Protein AF-A0A671QWH8-F1 (afdb_monomer)

InterPro domains:
  IPR029252 Regulator of cell cycle RGCC [PF15151] (1-123)
  IPR029252 Regulator of cell cycle RGCC [PTHR32193] (8-123)

Radius of gyration: 32.93 Å; Cα contacts (8 Å, |Δi|>4): 6; chains: 1; bounding box: 50×86×69 Å

Sequence (123 aa):
MKSQSKSFLEDVDDLNAVLCEFDAVIEDFSSPVEKRHFRYDEHLKTVKRRSSASVSDSGISDSESAESLNRNSFSFSDEKLNSPSVFSPSSNSPLVTSPKPKLGDTKELEDFIADLDKALASM

Secondary structure (DSSP, 8-state):
---STTHHHHHHHHHHHHHHHHHHHHHHHHS-TTT-S--HHHHHHHHHHHT-SS--------------------------------------S----PPP------HHHHHHHHHHHHHHHT-

Structure (mmCIF, N/CA/C/O backbone):
data_AF-A0A671QWH8-F1
#
_entry.id   AF-A0A671QWH8-F1
#
loop_
_atom_site.group_PDB
_atom_site.id
_atom_site.type_symbol
_atom_site.label_atom_id
_atom_site.label_alt_id
_atom_site.label_comp_id
_atom_site.label_asym_id
_atom_site.label_entity_id
_atom_site.label_seq_id
_atom_site.pdbx_PDB_ins_code
_atom_site.Cartn_x
_atom_site.Cartn_y
_atom_site.Cartn_z
_atom_site.occupancy
_atom_site.B_iso_or_equiv
_atom_site.auth_seq_id
_atom_site.auth_comp_id
_atom_site.auth_asym_id
_atom_site.auth_atom_id
_atom_site.pdbx_PDB_model_num
ATOM 1 N N . MET A 1 1 ? 11.537 33.306 7.479 1.00 46.59 1 MET A N 1
ATOM 2 C CA . MET A 1 1 ? 10.331 32.491 7.202 1.00 46.59 1 MET A CA 1
ATOM 3 C C . MET A 1 1 ? 10.383 31.987 5.758 1.00 46.59 1 MET A C 1
ATOM 5 O O . MET A 1 1 ? 9.958 32.728 4.886 1.00 46.59 1 MET A O 1
ATOM 9 N N . LYS A 1 2 ? 10.980 30.812 5.486 1.00 50.03 2 LYS A N 1
ATOM 10 C CA . LYS A 1 2 ? 10.831 30.007 4.240 1.00 50.03 2 LYS A CA 1
ATOM 11 C C . LYS A 1 2 ? 11.905 28.912 4.184 1.00 50.03 2 LYS A C 1
ATOM 13 O O . LYS A 1 2 ? 12.880 29.038 3.453 1.00 50.03 2 LYS A O 1
ATOM 18 N N . SER A 1 3 ? 11.778 27.856 4.984 1.00 52.75 3 SER A N 1
ATOM 19 C CA . SER A 1 3 ? 12.627 26.661 4.790 1.00 52.75 3 SER A CA 1
ATOM 20 C C . SER A 1 3 ? 11.981 25.338 5.207 1.00 52.75 3 SER A C 1
ATOM 22 O O . SER A 1 3 ? 12.628 24.311 5.093 1.00 52.75 3 SER A O 1
ATOM 24 N N . GLN A 1 4 ? 10.718 25.325 5.644 1.00 54.88 4 GLN A N 1
ATOM 25 C CA . GLN A 1 4 ? 10.082 24.100 6.147 1.00 54.88 4 GLN A CA 1
ATOM 26 C C . GLN A 1 4 ? 9.278 23.333 5.080 1.00 54.88 4 GLN A C 1
ATOM 28 O O . GLN A 1 4 ? 8.780 22.250 5.344 1.00 54.88 4 GLN A O 1
ATOM 33 N N . SER A 1 5 ? 9.152 23.873 3.866 1.00 57.31 5 SER A N 1
ATOM 34 C CA . SER A 1 5 ? 8.343 23.284 2.788 1.00 57.31 5 SER A CA 1
ATOM 35 C C . SER A 1 5 ? 9.092 22.299 1.886 1.00 57.31 5 SER A C 1
ATOM 37 O O . SER A 1 5 ? 8.452 21.657 1.063 1.00 57.31 5 SER A O 1
ATOM 39 N N . LYS A 1 6 ? 10.424 22.196 1.992 1.00 52.38 6 LYS A N 1
ATOM 40 C CA . LYS A 1 6 ? 11.229 21.350 1.092 1.00 52.38 6 LYS A CA 1
ATOM 41 C C . LYS A 1 6 ? 11.361 19.904 1.572 1.00 52.38 6 LYS A C 1
ATOM 43 O O . LYS A 1 6 ? 11.222 19.013 0.753 1.00 52.38 6 LYS A O 1
ATOM 48 N N . SER A 1 7 ? 11.557 19.688 2.873 1.00 56.56 7 SER A N 1
ATOM 49 C CA . SER A 1 7 ? 11.677 18.338 3.443 1.00 56.56 7 SER A CA 1
ATOM 50 C C . SER A 1 7 ? 10.358 17.568 3.394 1.00 56.56 7 SER A C 1
ATOM 52 O O . SER A 1 7 ? 10.353 16.386 3.104 1.00 56.56 7 SER A O 1
ATOM 54 N N . PHE A 1 8 ? 9.229 18.259 3.593 1.00 56.72 8 PHE A N 1
ATOM 55 C CA . PHE A 1 8 ? 7.912 17.624 3.539 1.00 56.72 8 PHE A CA 1
ATOM 56 C C . PHE A 1 8 ? 7.599 17.051 2.151 1.00 56.72 8 PHE A C 1
ATOM 58 O O . PHE A 1 8 ? 6.911 16.050 2.065 1.00 56.72 8 PHE A O 1
ATOM 65 N N . LEU A 1 9 ? 8.087 17.683 1.074 1.00 56.31 9 LEU A N 1
ATOM 66 C CA . LEU A 1 9 ? 7.841 17.247 -0.306 1.00 56.31 9 LEU A CA 1
ATOM 67 C C . LEU A 1 9 ? 8.632 15.982 -0.672 1.00 56.31 9 LEU A C 1
ATOM 69 O O . LEU A 1 9 ? 8.058 15.109 -1.310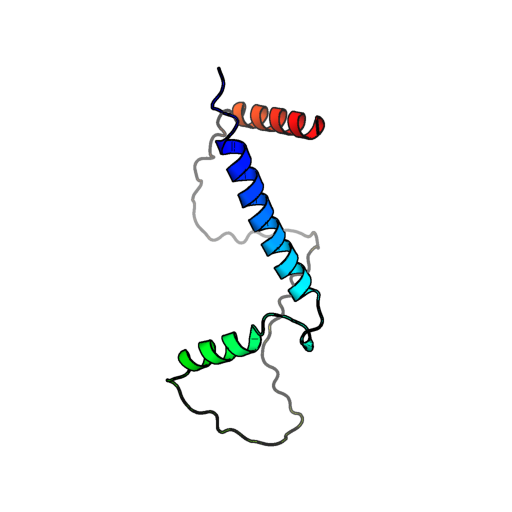 1.00 56.31 9 LEU A O 1
ATOM 73 N N . GLU A 1 10 ? 9.886 15.865 -0.218 1.00 61.00 10 GLU A N 1
ATOM 74 C CA . GLU A 1 10 ? 10.670 14.622 -0.343 1.00 61.00 10 GLU A CA 1
ATOM 75 C C . GLU A 1 10 ? 9.974 13.460 0.379 1.00 61.00 10 GLU A C 1
ATOM 77 O O . GLU A 1 10 ? 9.825 12.394 -0.205 1.00 61.00 10 GLU A O 1
ATOM 82 N N . ASP A 1 11 ? 9.431 13.691 1.581 1.00 74.75 11 ASP A N 1
ATOM 83 C CA . ASP A 1 11 ? 8.686 12.660 2.316 1.00 74.75 11 ASP A CA 1
ATOM 84 C C . ASP A 1 11 ? 7.414 12.206 1.573 1.00 74.75 11 ASP A C 1
ATOM 86 O O . ASP A 1 11 ? 7.034 11.038 1.657 1.00 74.75 11 ASP A O 1
ATOM 90 N N . VAL A 1 12 ? 6.732 13.108 0.849 1.00 79.69 12 VAL A N 1
ATOM 91 C CA . VAL A 1 12 ? 5.522 12.746 0.085 1.00 79.69 12 VAL A CA 1
ATOM 92 C C . VAL A 1 12 ? 5.877 11.984 -1.190 1.00 79.69 12 VAL A C 1
ATOM 94 O O . VAL A 1 12 ? 5.188 11.021 -1.517 1.00 79.69 12 VAL A O 1
ATOM 97 N N . ASP A 1 13 ? 6.930 12.392 -1.900 1.00 85.56 13 ASP A N 1
ATOM 98 C CA . ASP A 1 13 ? 7.383 11.712 -3.117 1.00 85.56 13 ASP A CA 1
ATOM 99 C C . ASP A 1 13 ? 7.938 10.315 -2.798 1.00 85.56 13 ASP A C 1
ATOM 101 O O . ASP A 1 13 ? 7.587 9.349 -3.479 1.00 85.56 13 ASP A O 1
ATOM 105 N N . ASP A 1 14 ? 8.717 10.179 -1.720 1.00 90.75 14 ASP A N 1
ATOM 106 C CA . ASP A 1 14 ? 9.223 8.891 -1.239 1.00 90.75 14 ASP A CA 1
ATOM 107 C C . ASP A 1 14 ? 8.080 7.988 -0.756 1.00 90.75 14 ASP A C 1
ATOM 109 O O . ASP A 1 14 ? 8.019 6.809 -1.113 1.00 90.75 14 ASP A O 1
ATOM 113 N N . LEU A 1 15 ? 7.119 8.535 -0.002 1.00 91.94 15 LEU A N 1
ATOM 114 C CA . LEU A 1 15 ? 5.921 7.795 0.396 1.00 91.94 15 LEU A CA 1
ATOM 115 C C . LEU A 1 15 ? 5.115 7.348 -0.827 1.00 91.94 15 LEU A C 1
ATOM 117 O O . LEU A 1 15 ? 4.658 6.208 -0.878 1.00 91.94 15 LEU A O 1
ATOM 121 N N . ASN A 1 16 ? 4.953 8.217 -1.822 1.00 93.75 16 ASN A N 1
ATOM 122 C CA . ASN A 1 16 ? 4.253 7.885 -3.054 1.00 93.75 16 ASN A CA 1
ATOM 123 C C . ASN A 1 16 ? 4.990 6.787 -3.834 1.00 93.75 16 ASN A C 1
ATOM 125 O O . ASN A 1 16 ? 4.347 5.867 -4.328 1.00 93.75 16 ASN A O 1
ATOM 129 N N . ALA A 1 17 ?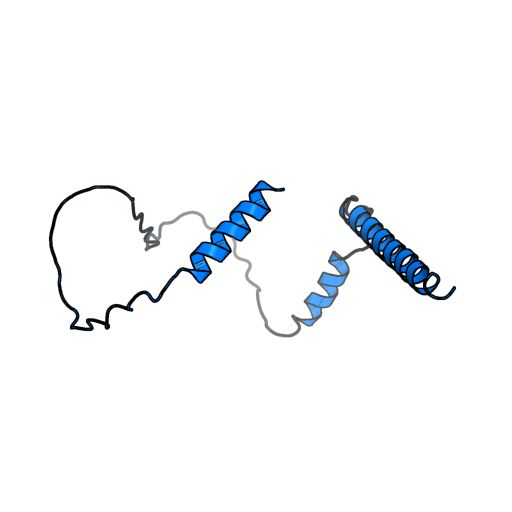 6.323 6.831 -3.900 1.00 94.44 17 ALA A N 1
ATOM 130 C CA . ALA A 1 17 ? 7.121 5.774 -4.515 1.00 94.44 17 ALA A CA 1
ATOM 131 C C . ALA A 1 17 ? 6.909 4.419 -3.817 1.00 94.44 17 ALA A C 1
ATOM 133 O O . ALA A 1 17 ? 6.672 3.417 -4.492 1.00 94.44 17 ALA A O 1
ATOM 134 N N . VAL A 1 18 ? 6.908 4.396 -2.478 1.00 95.25 18 VAL A N 1
ATOM 135 C CA . VAL A 1 18 ? 6.633 3.187 -1.681 1.00 95.25 18 VAL A CA 1
ATOM 136 C C . VAL A 1 18 ? 5.209 2.674 -1.905 1.00 95.25 18 VAL A C 1
ATOM 138 O O . VAL A 1 18 ? 5.005 1.471 -2.055 1.00 95.25 18 VAL A O 1
ATOM 141 N N . LEU A 1 19 ? 4.217 3.565 -1.953 1.00 96.19 19 LEU A N 1
ATOM 142 C CA . LEU A 1 19 ? 2.826 3.188 -2.219 1.00 96.19 19 LEU A CA 1
ATOM 143 C C . LEU A 1 19 ? 2.652 2.630 -3.637 1.00 96.19 19 LEU A C 1
ATOM 145 O O . LEU A 1 19 ? 1.971 1.624 -3.810 1.00 96.19 19 LEU A O 1
ATOM 149 N N . CYS A 1 20 ? 3.322 3.208 -4.635 1.00 95.56 20 CYS A N 1
ATOM 150 C CA . CYS A 1 20 ? 3.327 2.669 -5.994 1.00 95.56 20 CYS A CA 1
ATOM 151 C C . CYS A 1 20 ? 3.992 1.286 -6.073 1.00 95.56 20 CYS A C 1
ATOM 153 O O . CYS A 1 20 ? 3.498 0.415 -6.787 1.00 95.56 20 CYS A O 1
ATOM 155 N N . GLU A 1 21 ? 5.094 1.060 -5.349 1.00 95.06 21 GLU A N 1
ATOM 156 C CA . GLU A 1 21 ? 5.717 -0.267 -5.256 1.00 95.06 21 GLU A CA 1
ATOM 157 C C . GLU A 1 21 ? 4.762 -1.277 -4.609 1.00 95.06 21 GLU A C 1
ATOM 159 O O . GLU A 1 21 ? 4.594 -2.389 -5.113 1.00 95.06 21 GLU A O 1
ATOM 164 N N . PHE A 1 22 ? 4.093 -0.877 -3.526 1.00 95.94 22 PHE A N 1
ATOM 165 C CA . PHE A 1 22 ? 3.106 -1.710 -2.854 1.00 95.94 22 PHE A CA 1
ATOM 166 C C . PHE A 1 22 ? 1.957 -2.099 -3.793 1.00 95.94 22 PHE A C 1
ATOM 168 O O . PHE A 1 22 ? 1.642 -3.284 -3.906 1.00 95.94 22 PHE A O 1
ATOM 175 N N . ASP A 1 23 ? 1.380 -1.137 -4.514 1.00 95.56 23 ASP A N 1
ATOM 176 C CA . ASP A 1 23 ? 0.295 -1.391 -5.465 1.00 95.56 23 ASP A CA 1
ATOM 177 C C . ASP A 1 23 ? 0.727 -2.354 -6.577 1.00 95.56 23 ASP A C 1
ATOM 179 O O . ASP A 1 23 ? -0.007 -3.292 -6.894 1.00 95.56 23 ASP A O 1
ATOM 183 N N . ALA A 1 24 ? 1.942 -2.193 -7.111 1.00 93.69 24 ALA A N 1
ATOM 184 C CA . ALA A 1 24 ? 2.491 -3.102 -8.115 1.00 93.69 24 ALA A CA 1
ATOM 185 C C . ALA A 1 24 ? 2.623 -4.542 -7.584 1.00 93.69 24 ALA A C 1
ATOM 187 O O . ALA A 1 24 ? 2.331 -5.506 -8.291 1.00 93.69 24 ALA A O 1
ATOM 188 N N . VAL A 1 25 ? 3.023 -4.709 -6.320 1.00 92.12 25 VAL A N 1
ATOM 189 C CA . VAL A 1 25 ? 3.113 -6.026 -5.673 1.00 92.12 25 VAL A CA 1
ATOM 190 C C . VAL A 1 25 ? 1.725 -6.642 -5.462 1.00 92.12 25 VAL A C 1
ATOM 192 O O . VAL A 1 25 ? 1.534 -7.834 -5.711 1.00 92.12 25 VAL A O 1
ATOM 195 N N . ILE A 1 26 ? 0.738 -5.855 -5.027 1.00 93.94 26 ILE A N 1
ATOM 196 C CA . ILE A 1 26 ? -0.644 -6.328 -4.842 1.00 93.94 26 ILE A CA 1
ATOM 197 C C . ILE A 1 26 ? -1.291 -6.715 -6.177 1.00 93.94 26 ILE A C 1
ATOM 199 O O . ILE A 1 26 ? -1.975 -7.744 -6.259 1.00 93.94 26 ILE A O 1
ATOM 203 N N . GLU A 1 27 ? -1.057 -5.933 -7.231 1.00 93.81 27 GLU A N 1
ATOM 204 C CA . GLU A 1 27 ? -1.482 -6.266 -8.590 1.00 93.81 27 GLU A CA 1
ATOM 205 C C . GLU A 1 27 ? -0.860 -7.593 -9.043 1.00 93.81 27 GLU A C 1
ATOM 207 O O . GLU A 1 27 ? -1.570 -8.461 -9.560 1.00 93.81 27 GLU A O 1
ATOM 212 N N . ASP A 1 28 ? 0.429 -7.807 -8.756 1.00 90.62 28 ASP A N 1
ATOM 213 C CA . ASP A 1 28 ? 1.113 -9.053 -9.091 1.00 90.62 28 ASP A CA 1
ATOM 214 C C . ASP A 1 28 ? 0.448 -10.263 -8.422 1.00 90.62 28 ASP A C 1
ATOM 216 O O . ASP A 1 28 ? 0.119 -11.242 -9.092 1.00 90.62 28 ASP A O 1
ATOM 220 N N . PHE A 1 29 ? 0.147 -10.186 -7.120 1.00 89.44 29 PHE A N 1
ATOM 221 C CA . PHE A 1 29 ? -0.556 -11.260 -6.403 1.00 89.44 29 PHE A CA 1
ATOM 222 C C . PHE A 1 29 ? -1.975 -11.521 -6.911 1.00 89.44 29 PHE A C 1
ATOM 224 O O . PHE A 1 29 ? -2.462 -12.649 -6.802 1.00 89.44 29 PHE A O 1
ATOM 231 N N . SER A 1 30 ? -2.627 -10.499 -7.460 1.00 90.88 30 SER A N 1
ATOM 232 C CA . SER A 1 30 ? -3.974 -10.600 -8.028 1.00 90.88 30 SER A CA 1
ATOM 233 C C . SER A 1 30 ? -3.970 -11.196 -9.440 1.00 90.88 30 SER A C 1
ATOM 235 O O . SER A 1 30 ? -5.001 -11.673 -9.922 1.00 90.88 30 SER A O 1
ATOM 237 N N . SER A 1 31 ? -2.818 -11.190 -10.115 1.00 90.56 31 SER A N 1
ATOM 238 C CA . SER A 1 31 ? -2.670 -11.746 -11.454 1.00 90.56 31 SER A CA 1
ATOM 239 C C . SER A 1 31 ? -2.591 -13.287 -11.440 1.00 90.56 31 SER A C 1
ATOM 241 O O . SER A 1 31 ? -2.116 -13.895 -10.474 1.00 90.56 31 SER A O 1
ATOM 243 N N . PRO A 1 32 ? -3.045 -13.969 -12.513 1.00 90.25 32 PRO A N 1
ATOM 244 C CA . PRO A 1 32 ? -2.862 -15.411 -12.659 1.00 90.25 32 PRO A CA 1
ATOM 245 C C . PRO A 1 32 ? -1.393 -15.813 -12.515 1.00 90.25 32 PRO A C 1
ATOM 247 O O . PRO A 1 32 ? -0.506 -15.107 -12.995 1.00 90.25 32 PRO A O 1
ATOM 250 N N . VAL A 1 33 ? -1.132 -16.978 -11.916 1.00 83.25 33 VAL A N 1
ATOM 251 C CA . VAL A 1 33 ? 0.219 -17.433 -11.536 1.00 83.25 33 VAL A CA 1
ATOM 252 C C . VAL A 1 33 ? 1.226 -17.371 -12.687 1.00 83.25 33 VAL A C 1
ATOM 254 O O . VAL A 1 33 ? 2.398 -17.062 -12.475 1.00 83.25 33 VAL A O 1
ATOM 257 N N . GLU A 1 34 ? 0.777 -17.632 -13.910 1.00 84.44 34 GLU A N 1
ATOM 258 C CA . GLU A 1 34 ? 1.589 -17.630 -15.122 1.00 84.44 34 GLU A CA 1
ATOM 259 C C . GLU A 1 34 ? 2.071 -16.232 -15.514 1.00 84.44 34 GLU A C 1
ATOM 261 O O . GLU A 1 34 ? 3.137 -16.120 -16.118 1.00 84.44 34 GLU A O 1
ATOM 266 N N . LYS A 1 35 ? 1.296 -15.200 -15.164 1.00 84.19 35 LYS A N 1
ATOM 267 C CA . LYS A 1 35 ? 1.540 -13.786 -15.469 1.00 84.19 35 LYS A CA 1
ATOM 268 C C . LYS A 1 35 ? 2.223 -13.037 -14.329 1.00 84.19 35 LYS A C 1
ATOM 270 O O . LYS A 1 35 ? 2.619 -11.898 -14.548 1.00 84.19 35 LYS A O 1
ATOM 275 N N . ARG A 1 36 ? 2.388 -13.677 -13.166 1.00 88.12 36 ARG A N 1
ATOM 276 C CA . ARG A 1 36 ? 3.091 -13.075 -12.036 1.00 88.12 36 ARG A CA 1
ATOM 277 C C . ARG A 1 36 ? 4.531 -12.743 -12.409 1.00 88.12 36 ARG A C 1
ATOM 279 O O . ARG A 1 36 ? 5.282 -13.624 -12.845 1.00 88.12 36 ARG A O 1
ATOM 286 N N . HIS A 1 37 ? 4.898 -11.485 -12.217 1.00 80.00 37 HIS A N 1
ATOM 287 C CA . HIS A 1 37 ? 6.229 -10.927 -12.385 1.00 80.00 37 HIS A CA 1
ATOM 288 C C . HIS A 1 37 ? 7.246 -11.663 -11.514 1.00 80.00 37 HIS A C 1
ATOM 290 O O . HIS A 1 37 ? 8.359 -11.938 -11.967 1.00 80.00 37 HIS A O 1
ATOM 296 N N . PHE A 1 38 ? 6.855 -12.064 -10.301 1.00 72.81 38 PHE A N 1
ATOM 297 C CA . PHE A 1 38 ? 7.732 -12.785 -9.386 1.00 72.81 38 PHE A CA 1
ATOM 298 C C . PHE A 1 38 ? 7.374 -14.274 -9.265 1.00 72.81 38 PHE A C 1
ATOM 300 O O . PHE A 1 38 ? 6.265 -14.674 -8.907 1.00 72.81 38 PHE A O 1
ATOM 307 N N . ARG A 1 39 ? 8.365 -15.144 -9.502 1.00 79.88 39 ARG A N 1
ATOM 308 C CA . ARG A 1 39 ? 8.237 -16.610 -9.372 1.00 79.88 39 ARG A CA 1
ATOM 309 C C . ARG A 1 39 ? 8.682 -17.081 -7.985 1.00 79.88 39 ARG A C 1
ATOM 311 O O . ARG A 1 39 ? 9.644 -17.838 -7.847 1.00 79.88 39 ARG A O 1
ATOM 318 N N . TYR A 1 40 ? 7.969 -16.639 -6.947 1.00 78.44 40 TYR A N 1
ATOM 319 C CA . TYR A 1 40 ? 8.298 -16.935 -5.543 1.00 78.44 40 TYR A CA 1
ATOM 320 C C . TYR A 1 40 ? 8.445 -18.438 -5.242 1.00 78.44 40 TYR A C 1
ATOM 322 O O . TYR A 1 40 ? 9.309 -18.831 -4.456 1.00 78.44 40 TYR A O 1
ATOM 330 N N . ASP A 1 41 ? 7.674 -19.292 -5.920 1.00 77.31 41 ASP A N 1
ATOM 331 C CA . ASP A 1 41 ? 7.732 -20.750 -5.753 1.00 77.31 41 ASP A CA 1
ATOM 332 C C . ASP A 1 41 ? 9.091 -21.353 -6.133 1.00 77.31 41 ASP A C 1
ATOM 334 O O . ASP A 1 41 ? 9.549 -22.314 -5.512 1.00 77.31 41 ASP A O 1
ATOM 338 N N . GLU A 1 42 ? 9.755 -20.812 -7.156 1.00 80.88 42 GLU A N 1
ATOM 339 C CA . GLU A 1 42 ? 11.080 -21.278 -7.567 1.00 80.88 42 GLU A CA 1
ATOM 340 C C . GLU A 1 42 ? 12.130 -20.887 -6.528 1.00 80.88 42 GLU A C 1
ATOM 342 O O . GLU A 1 42 ? 12.893 -21.740 -6.064 1.00 80.88 42 GLU A O 1
ATOM 347 N N . HIS A 1 43 ? 12.106 -19.627 -6.089 1.00 82.75 43 HIS A N 1
ATOM 348 C CA . HIS A 1 43 ? 12.992 -19.138 -5.040 1.00 82.75 43 HIS A CA 1
ATOM 349 C C . HIS A 1 43 ? 12.846 -19.972 -3.759 1.00 82.75 43 HIS A C 1
ATOM 351 O O . HIS A 1 43 ? 13.838 -20.490 -3.238 1.00 82.75 43 HIS A O 1
ATOM 357 N N . LEU A 1 44 ? 11.611 -20.232 -3.319 1.00 83.00 44 LEU A N 1
ATOM 358 C CA . LEU A 1 44 ? 11.337 -21.059 -2.146 1.00 83.00 44 LEU A CA 1
ATOM 359 C C . LEU A 1 44 ? 11.875 -22.490 -2.305 1.00 83.00 44 LEU A C 1
ATOM 361 O O . LEU A 1 44 ? 12.473 -23.031 -1.375 1.00 83.00 44 LEU A O 1
ATOM 365 N N . LYS A 1 45 ? 11.742 -23.102 -3.491 1.00 81.25 45 LYS A N 1
ATOM 366 C CA . LYS A 1 45 ? 12.331 -24.424 -3.785 1.00 81.25 45 LYS A CA 1
ATOM 367 C C . LYS A 1 45 ? 13.856 -24.413 -3.678 1.00 81.25 45 LYS A C 1
ATOM 369 O O . LYS A 1 45 ? 14.430 -25.382 -3.177 1.00 81.25 45 LYS A O 1
ATOM 374 N N . THR A 1 46 ? 14.521 -23.355 -4.144 1.00 80.31 46 THR A N 1
ATOM 375 C CA . THR A 1 46 ? 15.987 -23.246 -4.041 1.00 80.31 46 THR A CA 1
ATOM 376 C C . THR A 1 46 ? 16.463 -23.097 -2.599 1.00 80.31 46 THR A C 1
ATOM 378 O O . THR A 1 46 ? 17.404 -23.787 -2.201 1.00 80.31 46 THR A O 1
ATOM 381 N N . VAL A 1 47 ? 15.780 -22.280 -1.792 1.00 77.25 47 VAL A N 1
ATOM 382 C CA . VAL A 1 47 ? 16.108 -22.079 -0.374 1.00 77.25 47 VAL A CA 1
ATOM 383 C C . VAL A 1 47 ? 15.841 -23.353 0.427 1.00 77.25 47 VAL A C 1
ATOM 385 O O . VAL A 1 47 ? 16.696 -23.783 1.199 1.00 77.25 47 VAL A O 1
ATOM 388 N N . LYS A 1 48 ? 14.716 -24.035 0.175 1.00 75.69 48 LYS A N 1
ATOM 389 C CA . LYS A 1 48 ? 14.339 -25.261 0.893 1.00 75.69 48 LYS A CA 1
ATOM 390 C C . LYS A 1 48 ? 15.338 -26.402 0.685 1.00 75.69 48 LYS A C 1
ATOM 392 O O . LYS A 1 48 ? 15.622 -27.138 1.622 1.00 75.69 48 LYS A O 1
ATOM 397 N N . ARG A 1 49 ? 15.953 -26.505 -0.500 1.00 68.81 49 ARG A N 1
ATOM 398 C CA . ARG A 1 49 ? 17.009 -27.501 -0.770 1.00 68.81 49 ARG A CA 1
ATOM 399 C C . ARG A 1 49 ? 18.268 -27.315 0.079 1.00 68.81 49 ARG A C 1
ATOM 401 O O . ARG A 1 49 ? 18.986 -28.286 0.289 1.00 68.81 49 ARG A O 1
ATOM 408 N N . ARG A 1 50 ? 18.540 -26.111 0.593 1.00 59.41 50 ARG A N 1
ATOM 409 C CA . ARG A 1 50 ? 19.680 -25.877 1.498 1.00 59.41 50 ARG A CA 1
ATOM 410 C C . ARG A 1 50 ? 19.401 -26.333 2.933 1.00 59.41 50 ARG A C 1
ATOM 412 O O . ARG A 1 50 ? 20.349 -26.577 3.667 1.00 59.41 50 ARG A O 1
ATOM 419 N N . SER A 1 51 ? 18.134 -26.503 3.311 1.00 57.47 51 SER A N 1
ATOM 420 C CA . SER A 1 51 ? 17.725 -27.037 4.619 1.00 57.47 51 SER A CA 1
ATOM 421 C C . SER A 1 51 ? 17.633 -28.569 4.649 1.00 57.47 51 SER A C 1
ATOM 423 O O . SER A 1 51 ? 17.358 -29.136 5.699 1.00 57.47 51 SER A O 1
ATOM 425 N N . SER A 1 52 ? 17.858 -29.245 3.516 1.00 54.94 52 SER A N 1
ATOM 426 C CA . SER A 1 52 ? 17.680 -30.699 3.353 1.00 54.94 52 SER A CA 1
ATOM 427 C C . SER A 1 52 ? 18.965 -31.427 2.942 1.00 54.94 52 SER A C 1
ATOM 429 O O . SER A 1 52 ? 18.901 -32.459 2.284 1.00 54.94 52 SER A O 1
ATOM 431 N N . ALA A 1 53 ? 20.143 -30.899 3.284 1.00 54.81 53 ALA A N 1
ATOM 432 C CA . ALA A 1 53 ? 21.420 -31.583 3.046 1.00 54.81 53 ALA A CA 1
ATOM 433 C C . ALA A 1 53 ? 21.853 -32.495 4.217 1.00 54.81 53 ALA A C 1
ATOM 435 O O . ALA A 1 53 ? 23.031 -32.819 4.343 1.00 54.81 53 ALA A O 1
ATOM 436 N N . SER A 1 54 ? 20.919 -32.927 5.071 1.00 59.91 54 SER A N 1
ATOM 437 C CA . SER A 1 54 ? 21.157 -33.977 6.069 1.00 59.91 54 SER A CA 1
ATOM 438 C C . SER A 1 54 ? 19.840 -34.584 6.564 1.00 59.91 54 SER A C 1
ATOM 440 O O . SER A 1 54 ? 18.941 -33.833 6.932 1.00 59.91 54 SER A O 1
ATOM 442 N N . VAL A 1 55 ? 19.810 -35.924 6.648 1.00 48.88 55 VAL A N 1
ATOM 443 C CA . VAL A 1 55 ? 18.726 -36.845 7.074 1.00 48.88 55 VAL A CA 1
ATOM 444 C C . VAL A 1 55 ? 17.757 -37.207 5.927 1.00 48.88 55 VAL A C 1
ATOM 446 O O . VAL A 1 55 ? 16.856 -36.444 5.609 1.00 48.88 55 VAL A O 1
ATOM 449 N N . SER A 1 56 ? 18.058 -38.204 5.084 1.00 53.41 56 SER A N 1
ATOM 450 C CA . SER A 1 56 ? 18.015 -39.678 5.268 1.00 53.41 56 SER A CA 1
ATOM 451 C C . SER A 1 56 ? 16.625 -40.304 5.071 1.00 53.41 56 SER A C 1
ATOM 453 O O . SER A 1 56 ? 15.699 -39.990 5.804 1.00 53.41 56 SER A O 1
ATOM 455 N N . ASP A 1 57 ? 16.582 -41.227 4.099 1.00 64.94 57 ASP A N 1
ATOM 456 C CA . ASP A 1 57 ? 15.680 -42.379 3.912 1.00 64.94 57 ASP A CA 1
ATOM 457 C C . ASP A 1 57 ? 14.157 -42.155 3.946 1.00 64.94 57 ASP A C 1
ATOM 459 O O . ASP A 1 57 ? 13.534 -42.051 4.998 1.00 64.94 57 ASP A O 1
ATOM 463 N N . SER A 1 58 ? 13.526 -42.223 2.772 1.00 49.53 58 SER A N 1
ATOM 464 C CA . SER A 1 58 ? 12.203 -42.849 2.665 1.00 49.53 58 SER A CA 1
ATOM 465 C C . SER A 1 58 ? 12.060 -43.503 1.300 1.00 49.53 58 SER A C 1
ATOM 467 O O . SER A 1 58 ? 11.423 -42.980 0.385 1.00 49.53 58 SER A O 1
ATOM 469 N N . GLY A 1 59 ? 12.697 -44.663 1.169 1.00 61.25 59 GLY A N 1
ATOM 470 C CA . GLY A 1 59 ? 12.235 -45.693 0.252 1.00 61.25 59 GLY A CA 1
ATOM 471 C C . GLY A 1 59 ? 11.198 -46.556 0.960 1.00 61.25 59 GLY A C 1
ATOM 472 O O . GLY A 1 59 ? 11.557 -47.586 1.515 1.00 61.25 59 GLY A O 1
ATOM 473 N N . ILE A 1 60 ? 9.920 -46.166 0.937 1.00 50.44 60 ILE A N 1
ATOM 474 C CA . ILE A 1 60 ? 8.837 -47.131 1.163 1.00 50.44 60 ILE A CA 1
ATOM 475 C C . ILE A 1 60 ? 7.823 -46.996 0.031 1.00 50.44 60 ILE A C 1
ATOM 477 O O . ILE A 1 60 ? 7.195 -45.957 -0.167 1.00 50.44 60 ILE A O 1
ATOM 481 N N . SER A 1 61 ? 7.715 -48.080 -0.722 1.00 56.31 61 SER A N 1
ATOM 482 C CA . SER A 1 61 ? 6.652 -48.388 -1.658 1.00 56.31 61 SER A CA 1
ATOM 483 C C . SER A 1 61 ? 6.044 -49.680 -1.140 1.00 56.31 61 SER A C 1
ATOM 485 O O . SER A 1 61 ? 6.688 -50.709 -1.273 1.00 56.31 61 SER A O 1
ATOM 487 N N . ASP A 1 62 ? 4.847 -49.615 -0.569 1.00 45.41 62 ASP A N 1
ATOM 488 C CA . ASP A 1 62 ? 3.928 -50.747 -0.401 1.00 45.41 62 ASP A CA 1
ATOM 489 C C . ASP A 1 62 ? 2.518 -50.132 -0.449 1.00 45.41 62 ASP A C 1
ATOM 491 O O . ASP A 1 62 ? 2.171 -49.279 0.364 1.00 45.41 62 ASP A O 1
ATOM 495 N N . SER A 1 63 ? 1.807 -50.235 -1.571 1.00 51.62 63 SER A N 1
ATOM 496 C CA . SER A 1 63 ? 0.989 -51.395 -1.955 1.00 51.62 63 SER A CA 1
ATOM 497 C C . SER A 1 63 ? -0.108 -51.690 -0.924 1.00 51.62 63 SER A C 1
ATOM 499 O O . SER A 1 63 ? 0.158 -52.162 0.171 1.00 51.62 63 SER A O 1
ATOM 501 N N . GLU A 1 64 ? -1.339 -51.350 -1.325 1.00 55.19 64 GLU A N 1
ATOM 502 C CA . GLU A 1 64 ? -2.637 -51.943 -0.962 1.00 55.19 64 GLU A CA 1
ATOM 503 C C . GLU A 1 64 ? -2.777 -52.753 0.349 1.00 55.19 64 GLU A C 1
ATOM 505 O O . GLU A 1 64 ? -2.208 -53.826 0.508 1.00 55.19 64 GLU A O 1
ATOM 510 N N . SER A 1 65 ? -3.696 -52.338 1.232 1.00 48.75 65 SER A N 1
ATOM 511 C CA . SER A 1 65 ? -4.613 -53.272 1.913 1.00 48.75 65 SER A CA 1
ATOM 512 C C . SER A 1 65 ? -5.772 -52.539 2.584 1.00 48.75 65 SER A C 1
ATOM 514 O O . SER A 1 65 ? -5.594 -51.599 3.357 1.00 48.75 65 SER A O 1
ATOM 516 N N . ALA A 1 66 ? -6.975 -52.982 2.234 1.00 50.12 66 ALA A N 1
ATOM 517 C CA . ALA A 1 66 ? -8.242 -52.568 2.804 1.00 50.12 66 ALA A CA 1
ATOM 518 C C . ALA A 1 66 ? -8.413 -53.059 4.255 1.00 50.12 66 ALA A C 1
ATOM 520 O O . ALA A 1 66 ? -7.879 -54.097 4.627 1.00 50.12 66 ALA A O 1
ATOM 521 N N . GLU A 1 67 ? -9.228 -52.319 5.011 1.00 52.06 67 GLU A N 1
ATOM 522 C CA . GLU A 1 67 ? -10.143 -52.809 6.054 1.00 52.06 67 GLU A CA 1
ATOM 523 C C . GLU A 1 67 ? -9.599 -53.830 7.080 1.00 52.06 67 GLU A C 1
ATOM 525 O O . GLU A 1 67 ? -9.659 -55.032 6.850 1.00 52.06 67 GLU A O 1
ATOM 530 N N . SER A 1 68 ? -9.226 -53.375 8.286 1.00 48.50 68 SER A N 1
ATOM 531 C CA . SER A 1 68 ? -9.700 -54.005 9.537 1.00 48.50 68 SER A CA 1
ATOM 532 C C . SER A 1 68 ? -9.303 -53.212 10.790 1.00 48.50 68 SER A C 1
ATOM 534 O O . SER A 1 68 ? -8.132 -53.117 11.150 1.00 48.50 68 SER A O 1
ATOM 536 N N . LEU A 1 69 ? -10.322 -52.707 11.486 1.00 53.00 69 LEU A N 1
ATOM 537 C CA . LEU A 1 69 ? -10.532 -52.844 12.931 1.00 53.00 69 LEU A CA 1
ATOM 538 C C . LEU A 1 69 ? -9.298 -52.749 13.866 1.00 53.00 69 LEU A C 1
ATOM 540 O O . LEU A 1 69 ? -8.699 -53.753 14.239 1.00 53.00 69 LEU A O 1
ATOM 544 N N . ASN A 1 70 ? -9.028 -51.560 14.411 1.00 47.06 70 ASN A N 1
ATOM 545 C CA . ASN A 1 70 ? -8.397 -51.438 15.729 1.00 47.06 70 ASN A CA 1
ATOM 546 C C . ASN A 1 70 ? -8.893 -50.174 16.437 1.00 47.06 70 ASN A C 1
ATOM 548 O O . ASN A 1 70 ? -8.380 -49.066 16.303 1.00 47.06 70 ASN A O 1
ATOM 552 N N . ARG A 1 71 ? -9.951 -50.410 17.198 1.00 59.50 71 ARG A N 1
ATOM 553 C CA . ARG A 1 71 ? -10.540 -49.555 18.211 1.00 59.50 71 ARG A CA 1
ATOM 554 C C . ARG A 1 71 ? -9.578 -49.465 19.401 1.00 59.50 71 ARG A C 1
ATOM 556 O O . ARG A 1 71 ? -9.596 -50.370 20.228 1.00 59.50 71 ARG A O 1
ATOM 563 N N . ASN A 1 72 ? -8.839 -48.364 19.554 1.00 52.56 72 ASN A N 1
ATOM 564 C CA . ASN A 1 72 ? -8.490 -47.897 20.897 1.00 52.56 72 ASN A CA 1
ATOM 565 C C . ASN A 1 72 ? -8.236 -46.377 20.993 1.00 52.56 72 ASN A C 1
ATOM 567 O O . ASN A 1 72 ? -7.217 -45.856 20.551 1.00 52.56 72 ASN A O 1
ATOM 571 N N . SER A 1 73 ? -9.187 -45.713 21.662 1.00 52.75 73 SER A N 1
ATOM 572 C CA . SER A 1 73 ? -9.035 -44.518 22.510 1.00 52.75 73 SER A CA 1
ATOM 573 C C . SER A 1 73 ? -8.550 -43.195 21.896 1.00 52.75 73 SER A C 1
ATOM 575 O O . SER A 1 73 ? -7.579 -42.610 22.364 1.00 52.75 73 SER A O 1
ATOM 577 N N . PHE A 1 74 ? -9.346 -42.612 20.996 1.00 47.78 74 PHE A N 1
ATOM 578 C CA . PHE A 1 74 ? -9.644 -41.183 21.144 1.00 47.78 74 PHE A CA 1
ATOM 579 C C . PHE A 1 74 ? -10.845 -41.070 22.088 1.00 47.78 74 PHE A C 1
ATOM 581 O O . PHE A 1 74 ? -11.988 -41.2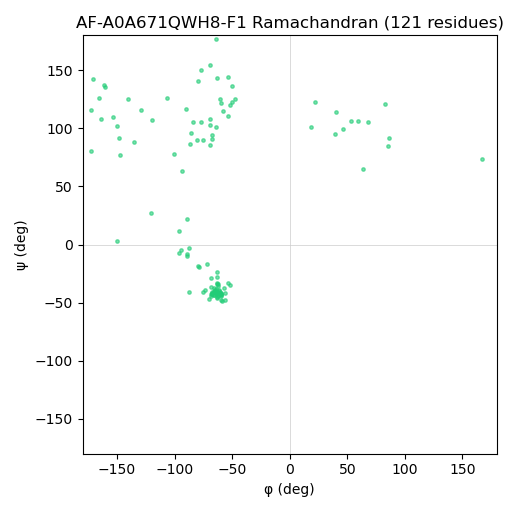46 21.669 1.00 47.78 74 PHE A O 1
ATOM 588 N N . SER A 1 75 ? -10.594 -40.845 23.380 1.00 49.75 75 SER A N 1
ATOM 589 C CA . SER A 1 75 ? -11.646 -40.360 24.278 1.00 49.75 75 SER A CA 1
ATOM 590 C C . SER A 1 75 ? -12.001 -38.942 23.843 1.00 49.75 75 SER A C 1
ATOM 592 O O . SER A 1 75 ? -11.347 -37.986 24.248 1.00 49.75 75 SER A O 1
ATOM 594 N N . PHE A 1 76 ? -13.027 -38.804 23.007 1.00 52.50 76 PHE A N 1
ATOM 595 C CA . PHE A 1 76 ? -13.792 -37.567 22.933 1.00 52.50 76 PHE A CA 1
ATOM 596 C C . PHE A 1 76 ? -14.473 -37.395 24.294 1.00 52.50 76 PHE A C 1
ATOM 598 O O . PHE A 1 76 ? -15.456 -38.071 24.595 1.00 52.50 76 PHE A O 1
ATOM 605 N N . SER A 1 77 ? -13.923 -36.546 25.160 1.00 55.12 77 SER A N 1
ATOM 606 C CA . SER A 1 77 ? -14.692 -36.033 26.288 1.00 55.12 77 SER A CA 1
ATOM 607 C C . SER A 1 77 ? -15.657 -34.982 25.744 1.00 55.12 77 SER A C 1
ATOM 609 O O . SER A 1 77 ? -15.310 -33.808 25.638 1.00 55.12 77 SER A O 1
ATOM 611 N N . ASP A 1 78 ? -16.855 -35.417 25.359 1.00 57.25 78 ASP A N 1
ATOM 612 C CA . ASP A 1 78 ? -18.011 -34.533 25.216 1.00 57.25 78 ASP A CA 1
ATOM 613 C C . ASP A 1 78 ? -18.402 -34.033 26.617 1.00 57.25 78 ASP A C 1
ATOM 615 O O . ASP A 1 78 ? -19.176 -34.670 27.335 1.00 57.25 78 ASP A O 1
ATOM 619 N N . GLU A 1 79 ? -17.847 -32.898 27.048 1.00 62.50 79 GLU A N 1
ATOM 620 C CA . GLU A 1 79 ? -18.391 -32.165 28.193 1.00 62.50 79 GLU A CA 1
ATOM 621 C C . GLU A 1 79 ? -19.587 -31.334 27.713 1.00 62.50 79 GLU A C 1
ATOM 623 O O . GLU A 1 79 ? -19.487 -30.200 27.247 1.00 62.50 79 GLU A O 1
ATOM 628 N N . LYS A 1 80 ? -20.754 -31.969 27.785 1.00 69.56 80 LYS A N 1
ATOM 629 C CA . LYS A 1 80 ? -22.052 -31.423 27.404 1.00 69.56 80 LYS A CA 1
ATOM 630 C C . LYS A 1 80 ? -22.530 -30.468 28.504 1.00 69.56 80 LYS A C 1
ATOM 632 O O . LYS A 1 80 ? -22.964 -30.904 29.568 1.00 69.56 80 LYS A O 1
ATOM 637 N N . LEU A 1 81 ? -22.470 -29.162 28.245 1.00 61.28 81 LEU A N 1
ATOM 638 C CA . LEU A 1 81 ? -22.976 -28.146 29.170 1.00 61.28 81 LEU A CA 1
ATOM 639 C C . LEU A 1 81 ? -24.496 -28.270 29.392 1.00 61.28 81 LEU A C 1
ATOM 641 O O . LEU A 1 81 ? -25.272 -28.510 28.460 1.00 61.28 81 LEU A O 1
ATOM 645 N N . ASN A 1 82 ? -24.874 -27.997 30.645 1.00 54.41 82 ASN A N 1
ATOM 646 C CA . ASN A 1 82 ? -26.210 -27.771 31.210 1.00 54.41 82 ASN A CA 1
ATOM 647 C C . ASN A 1 82 ? -27.022 -29.003 31.654 1.00 54.41 82 ASN A C 1
ATOM 649 O O . ASN A 1 82 ? -27.899 -29.490 30.942 1.00 54.41 82 ASN A O 1
ATOM 653 N N . SER A 1 83 ? -26.869 -29.359 32.934 1.00 43.97 83 SER A N 1
ATOM 654 C CA . SER A 1 83 ? -27.985 -29.826 33.768 1.00 43.97 83 SER A CA 1
ATOM 655 C C . SER A 1 83 ? -27.856 -29.262 35.193 1.00 43.97 83 SER A C 1
ATOM 657 O O . SER A 1 83 ? -26.814 -29.458 35.820 1.00 43.97 83 SER A O 1
ATOM 659 N N . PRO A 1 84 ? -28.876 -28.572 35.731 1.00 52.84 84 PRO A N 1
ATOM 660 C CA . PRO A 1 84 ? -28.855 -28.062 37.094 1.00 52.84 84 PRO A CA 1
ATOM 661 C C . PRO A 1 84 ? -29.297 -29.172 38.049 1.00 52.84 84 PRO A C 1
ATOM 663 O O . PRO A 1 84 ? -30.482 -29.481 38.098 1.00 52.84 84 PRO A O 1
ATOM 666 N N . SER A 1 85 ? -28.384 -29.790 38.807 1.00 41.00 85 SER A N 1
ATOM 667 C CA . SER A 1 85 ? -28.806 -30.624 39.941 1.00 41.00 85 SER A CA 1
ATOM 668 C C . SER A 1 85 ? -27.685 -30.959 40.939 1.00 41.00 85 SER A C 1
ATOM 670 O O . SER A 1 85 ? -26.847 -31.810 40.677 1.00 41.00 85 SER A O 1
ATOM 672 N N . VAL A 1 86 ? -27.774 -30.328 42.117 1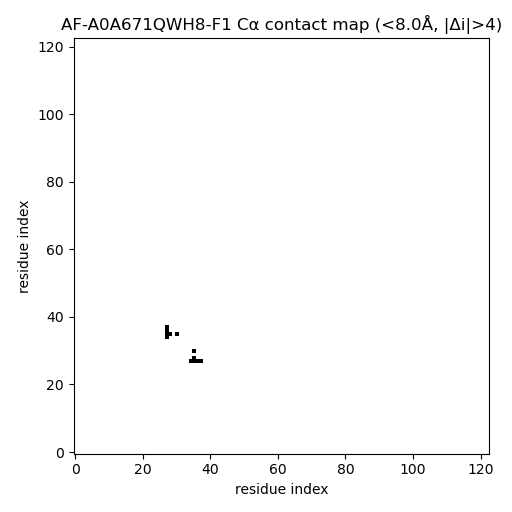.00 41.91 86 VAL A N 1
ATOM 673 C CA . VAL A 1 86 ? -27.760 -30.977 43.446 1.00 41.91 86 VAL A CA 1
ATOM 674 C C . VAL A 1 86 ? -26.448 -31.644 43.929 1.00 41.91 86 VAL A C 1
ATOM 676 O O . VAL A 1 86 ? -26.117 -32.763 43.570 1.00 41.91 86 VAL A O 1
ATOM 679 N N . PHE A 1 87 ? -25.788 -30.949 44.869 1.00 47.59 87 PHE A N 1
ATOM 680 C CA . PHE A 1 87 ? -25.060 -31.443 46.056 1.00 47.59 87 PHE A CA 1
ATOM 681 C C . PHE A 1 87 ? -24.193 -32.723 45.971 1.00 47.59 87 PHE A C 1
ATOM 683 O O . PHE A 1 87 ? -24.703 -33.837 46.044 1.00 47.59 87 PHE A O 1
ATOM 690 N N . SER A 1 88 ? -22.871 -32.560 46.130 1.00 40.78 88 SER A N 1
ATOM 691 C CA . SER A 1 88 ? -22.126 -33.036 47.322 1.00 40.78 88 SER A CA 1
ATOM 692 C C . SER A 1 88 ? -20.674 -32.521 47.337 1.00 40.78 88 SER A C 1
ATOM 694 O O . SER A 1 88 ? -20.055 -32.435 46.277 1.00 40.78 88 SER A O 1
ATOM 696 N N . PRO A 1 89 ? -20.109 -32.172 48.512 1.00 49.53 89 PRO A N 1
ATOM 697 C CA . PRO A 1 89 ? -18.765 -31.624 48.631 1.00 49.53 89 PRO A CA 1
ATOM 698 C C . PRO A 1 89 ? -17.747 -32.755 48.821 1.00 49.53 89 PRO A C 1
ATOM 700 O O . PRO A 1 89 ? -17.758 -33.429 49.846 1.00 49.53 89 PRO A O 1
ATOM 703 N N . SER A 1 90 ? -16.816 -32.933 47.885 1.00 42.56 90 SER A N 1
ATOM 704 C CA . SER A 1 90 ? -15.582 -33.672 48.175 1.00 42.56 90 SER A CA 1
ATOM 705 C C . SER A 1 90 ? -14.458 -32.676 48.419 1.00 42.56 90 SER A C 1
ATOM 707 O O . SER A 1 90 ? -13.623 -32.399 47.563 1.00 42.56 90 SER A O 1
ATOM 709 N N . SER A 1 91 ? -14.493 -32.117 49.628 1.00 50.88 91 SER A N 1
ATOM 710 C CA . SER A 1 91 ? -13.331 -31.557 50.310 1.00 50.88 91 SER A CA 1
ATOM 711 C C . SER A 1 91 ? -12.181 -32.556 50.237 1.00 50.88 91 SER A C 1
ATOM 713 O O . SER A 1 91 ? -12.371 -33.690 50.659 1.00 50.88 91 SER A O 1
ATOM 715 N N . ASN A 1 92 ? -11.023 -32.131 49.728 1.00 55.19 92 ASN A N 1
ATOM 716 C CA . ASN A 1 92 ? -9.697 -32.552 50.192 1.00 55.19 92 ASN A CA 1
ATOM 717 C C . ASN A 1 92 ? -8.611 -31.710 49.502 1.00 55.19 92 ASN A C 1
ATOM 719 O O . ASN A 1 92 ? -7.987 -32.144 48.540 1.00 55.19 92 ASN A O 1
ATOM 723 N N . SER A 1 93 ? -8.380 -30.499 50.014 1.00 43.66 93 SER A N 1
ATOM 724 C CA . SER A 1 93 ? -7.053 -29.867 50.003 1.00 43.66 93 SER A CA 1
ATOM 725 C C . SER A 1 93 ? -7.010 -28.732 51.043 1.00 43.66 93 SER A C 1
ATOM 727 O O . SER A 1 93 ? -8.004 -28.011 51.177 1.00 43.66 93 SER A O 1
ATOM 729 N N . PRO A 1 94 ? -5.930 -28.593 51.836 1.00 45.88 94 PRO A N 1
ATOM 730 C CA . PRO A 1 94 ? -5.905 -27.750 53.025 1.00 45.88 94 PRO A CA 1
ATOM 731 C C . PRO A 1 94 ? -5.707 -26.257 52.712 1.00 45.88 94 PRO A C 1
ATOM 733 O O . PRO A 1 94 ? -4.913 -25.876 51.860 1.00 45.88 94 PRO A O 1
ATOM 736 N N . LEU A 1 95 ? -6.438 -25.438 53.475 1.00 53.44 95 LEU A N 1
ATOM 737 C CA . LEU A 1 95 ? -6.160 -24.063 53.911 1.00 53.44 95 LEU A CA 1
ATOM 738 C C . LEU A 1 95 ? -5.092 -23.257 53.133 1.00 53.44 95 LEU A C 1
ATOM 740 O O . LEU A 1 95 ? -3.912 -23.278 53.467 1.00 53.44 95 LEU A O 1
ATOM 744 N N . VAL A 1 96 ? -5.552 -22.371 52.249 1.00 48.09 96 VAL A N 1
ATOM 745 C CA . VAL A 1 96 ? -4.988 -21.018 52.136 1.00 48.09 96 VAL A CA 1
ATOM 746 C C . VAL A 1 96 ? -6.170 -20.065 52.025 1.00 48.09 96 VAL A C 1
ATOM 748 O O . VAL A 1 96 ? -6.646 -19.757 50.936 1.00 48.09 96 VAL A O 1
ATOM 751 N N . THR A 1 97 ? -6.694 -19.599 53.161 1.00 55.25 97 THR A N 1
ATOM 752 C CA . THR A 1 97 ? -7.477 -18.360 53.144 1.00 55.25 97 THR A CA 1
ATOM 753 C C . THR A 1 97 ? -6.483 -17.244 52.852 1.00 55.25 97 THR A C 1
ATOM 755 O O . THR A 1 97 ? -5.896 -16.662 53.763 1.00 55.25 97 THR A O 1
ATOM 758 N N . SER A 1 98 ? -6.222 -17.006 51.568 1.00 56.25 98 SER A N 1
ATOM 759 C CA . SER A 1 98 ? -5.519 -15.816 51.109 1.00 56.25 98 SER A CA 1
ATOM 760 C C . SER A 1 98 ? -6.194 -14.600 51.748 1.00 56.25 98 SER A C 1
ATOM 762 O O . SER A 1 98 ? -7.433 -14.562 51.772 1.00 56.25 98 SER A O 1
ATOM 764 N N . PRO A 1 99 ? -5.445 -13.611 52.265 1.00 62.78 99 PRO A N 1
ATOM 765 C CA . PRO A 1 99 ? -6.042 -12.347 52.668 1.00 62.78 99 PRO A CA 1
ATOM 766 C C . PRO A 1 99 ? -6.902 -11.857 51.505 1.00 62.78 99 PRO A C 1
ATOM 768 O O . PRO A 1 99 ? -6.401 -11.762 50.384 1.00 62.78 99 PRO A O 1
ATOM 771 N N . LYS A 1 100 ? -8.204 -11.628 51.733 1.00 66.38 100 LYS A N 1
ATOM 772 C CA . LYS A 1 100 ? -9.062 -11.034 50.702 1.00 66.38 100 LYS A CA 1
ATOM 773 C C . LYS A 1 100 ? -8.350 -9.762 50.238 1.00 66.38 100 LYS A C 1
ATOM 775 O O . LYS A 1 100 ? -8.102 -8.911 51.099 1.00 66.38 100 LYS A O 1
ATOM 780 N N . PRO A 1 101 ? -7.981 -9.634 48.952 1.00 59.81 101 PRO A N 1
ATOM 781 C CA . PRO A 1 101 ? -7.408 -8.395 48.464 1.00 59.81 101 PRO A CA 1
ATOM 782 C C . PRO A 1 101 ? -8.441 -7.312 48.752 1.00 59.81 101 PRO A C 1
ATOM 784 O O . PRO A 1 101 ? -9.583 -7.383 48.295 1.00 59.81 101 PRO A O 1
ATOM 787 N N . LYS A 1 102 ? -8.084 -6.373 49.628 1.00 70.69 102 LYS A N 1
ATOM 788 C CA . LYS A 1 102 ? -8.935 -5.229 49.914 1.00 7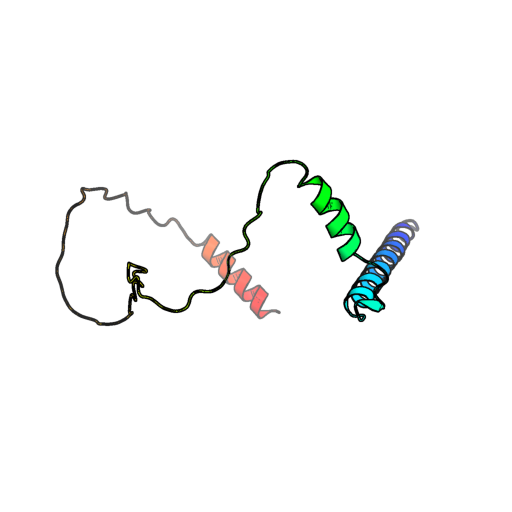0.69 102 LYS A CA 1
ATOM 789 C C . LYS A 1 102 ? -8.900 -4.401 48.641 1.00 70.69 102 LYS A C 1
ATOM 791 O O . LYS A 1 102 ? -7.845 -3.876 48.299 1.00 70.69 102 LYS A O 1
ATOM 796 N N . LEU A 1 103 ? -10.013 -4.410 47.908 1.00 69.62 103 LEU A N 1
ATOM 797 C CA . LEU A 1 103 ? -10.189 -3.597 46.716 1.00 69.62 103 LEU A CA 1
ATOM 798 C C . LEU A 1 103 ? -9.876 -2.160 47.140 1.00 69.62 103 LEU A C 1
ATOM 800 O O . LEU A 1 103 ? -10.559 -1.617 48.010 1.00 69.62 103 LEU A O 1
ATOM 804 N N . GLY A 1 104 ? -8.752 -1.634 46.651 1.00 78.12 104 GLY A N 1
ATOM 805 C CA . GLY A 1 104 ? -8.395 -0.238 46.857 1.00 78.12 104 GLY A CA 1
ATOM 806 C C . GLY A 1 104 ? -9.422 0.658 46.175 1.00 78.12 104 GLY A C 1
ATOM 807 O O . GLY A 1 104 ? -10.341 0.172 45.510 1.00 78.12 104 GLY A O 1
ATOM 808 N N . ASP A 1 105 ? -9.267 1.964 46.322 1.00 83.25 105 ASP A N 1
ATOM 809 C CA . ASP A 1 105 ? -10.135 2.897 45.614 1.00 83.25 105 ASP A CA 1
ATOM 810 C C . ASP A 1 105 ? -10.000 2.666 44.101 1.00 83.25 105 ASP A C 1
ATOM 812 O O . ASP A 1 105 ? -8.908 2.732 43.540 1.00 83.25 105 ASP A O 1
ATOM 816 N N . THR A 1 106 ? -11.116 2.360 43.439 1.00 89.88 106 THR A N 1
ATOM 817 C CA . THR A 1 106 ? -11.184 2.105 41.986 1.00 89.88 106 THR A CA 1
ATOM 818 C C . THR A 1 106 ? -11.591 3.354 41.201 1.00 89.88 106 THR A C 1
ATOM 820 O O . THR A 1 106 ? -11.841 3.280 40.003 1.00 89.88 106 THR A O 1
ATOM 823 N N . LYS A 1 107 ? -11.585 4.525 41.857 1.00 93.62 107 LYS A N 1
ATOM 824 C CA . LYS A 1 107 ? -12.047 5.804 41.303 1.00 93.62 107 LYS A CA 1
ATOM 825 C C . LYS A 1 107 ? -11.332 6.197 40.008 1.00 93.62 107 LYS A C 1
ATOM 827 O O . LYS A 1 107 ? -11.982 6.651 39.075 1.00 93.62 107 LYS A O 1
ATOM 832 N N . GLU A 1 108 ? -10.016 5.994 39.946 1.00 93.31 108 GLU A N 1
ATOM 833 C CA . GLU A 1 108 ? -9.206 6.278 38.752 1.00 93.31 108 GLU A CA 1
ATOM 834 C C . GLU A 1 108 ? -9.598 5.375 37.571 1.00 93.31 108 GLU A C 1
ATOM 836 O O . GLU A 1 108 ? -9.693 5.838 36.437 1.00 93.31 108 GLU A O 1
ATOM 841 N N . LEU A 1 109 ? -9.886 4.095 37.841 1.00 94.19 109 LEU A N 1
ATOM 842 C CA . LEU A 1 109 ? -10.335 3.146 36.821 1.00 94.19 109 LEU A CA 1
ATOM 843 C C . LEU A 1 109 ? -11.733 3.508 36.304 1.00 94.19 109 LEU A C 1
ATOM 845 O O . LEU A 1 109 ? -11.981 3.436 3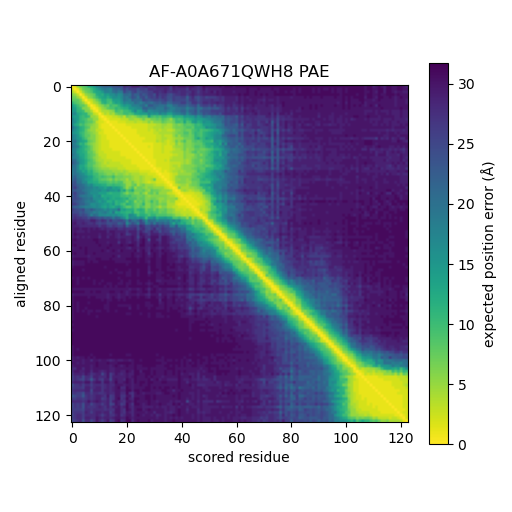5.104 1.00 94.19 109 LEU A O 1
ATOM 849 N N . GLU A 1 110 ? -12.631 3.918 37.197 1.00 95.06 110 GLU A N 1
ATOM 850 C CA . GLU A 1 110 ? -13.972 4.390 36.843 1.00 95.06 110 GLU A CA 1
ATOM 851 C C . GLU A 1 110 ? -13.922 5.648 35.963 1.00 95.06 110 GLU A C 1
ATOM 853 O O . GLU A 1 110 ? -14.659 5.729 34.981 1.00 95.06 110 GLU A O 1
ATOM 858 N N . ASP A 1 111 ? -13.037 6.603 36.276 1.00 97.00 111 ASP A N 1
ATOM 859 C CA . ASP A 1 111 ? -12.851 7.815 35.468 1.00 97.00 111 ASP A CA 1
ATOM 860 C C . ASP A 1 111 ? -12.279 7.491 34.083 1.00 97.00 111 ASP A C 1
ATOM 862 O O . ASP A 1 111 ? -12.792 7.985 33.080 1.00 97.00 111 ASP A O 1
ATOM 866 N N . PHE A 1 112 ? -11.285 6.600 34.004 1.00 96.88 112 PHE A N 1
ATOM 867 C CA . PHE A 1 112 ? -10.732 6.157 32.723 1.00 96.88 112 PHE A CA 1
ATOM 868 C C . PHE A 1 112 ? -11.794 5.502 31.829 1.00 96.88 112 PHE A C 1
ATOM 870 O O . PHE A 1 112 ? -11.853 5.794 30.636 1.00 96.88 112 PHE A O 1
ATOM 877 N N . ILE A 1 113 ? -12.652 4.644 32.395 1.00 97.56 113 ILE A N 1
ATOM 878 C CA . ILE A 1 113 ? -13.753 4.012 31.652 1.00 97.56 113 ILE A CA 1
ATOM 879 C C . ILE A 1 113 ? -14.738 5.075 31.148 1.00 97.56 113 ILE A C 1
ATOM 881 O O . ILE A 1 113 ? -15.110 5.042 29.978 1.00 97.56 113 ILE A O 1
ATOM 885 N N . ALA A 1 114 ? -15.116 6.044 31.986 1.00 97.12 114 ALA A N 1
ATOM 886 C CA . ALA A 1 114 ? -16.045 7.105 31.598 1.00 97.12 114 ALA A CA 1
ATOM 887 C C . ALA A 1 114 ? -15.492 8.005 30.478 1.00 97.12 114 ALA A C 1
ATOM 889 O O . ALA A 1 114 ? -16.221 8.366 29.549 1.00 97.12 114 ALA A O 1
ATOM 890 N N . ASP A 1 115 ? -14.203 8.349 30.535 1.00 97.31 115 ASP A N 1
ATOM 891 C CA . ASP A 1 115 ? -13.533 9.113 29.481 1.00 97.31 115 ASP A CA 1
ATOM 892 C C . ASP A 1 115 ? -13.455 8.320 28.169 1.00 97.31 115 ASP A C 1
ATOM 894 O O . ASP A 1 115 ? -13.644 8.884 27.087 1.00 97.31 115 ASP A O 1
ATOM 898 N N . LEU A 1 116 ? -13.234 7.005 28.260 1.00 97.56 116 LEU A N 1
ATOM 899 C CA . LEU A 1 116 ? -13.181 6.101 27.114 1.00 97.56 116 LEU A CA 1
ATOM 900 C C . LEU A 1 116 ? -14.562 5.942 26.459 1.00 97.56 116 LEU A C 1
ATOM 902 O O . LEU A 1 116 ? -14.673 6.086 25.242 1.00 97.56 116 LEU A O 1
ATOM 906 N N . ASP A 1 117 ? -15.621 5.760 27.251 1.00 96.75 117 ASP A N 1
ATOM 907 C CA . ASP A 1 117 ? -17.008 5.733 26.770 1.00 96.75 117 ASP A CA 1
ATOM 908 C C . ASP A 1 117 ? -17.389 7.050 26.083 1.00 96.75 117 ASP A C 1
ATOM 910 O O . ASP A 1 117 ? -18.009 7.052 25.018 1.00 96.75 117 ASP A O 1
ATOM 914 N N . LYS A 1 118 ? -16.978 8.189 26.652 1.00 96.12 118 LYS A N 1
ATOM 9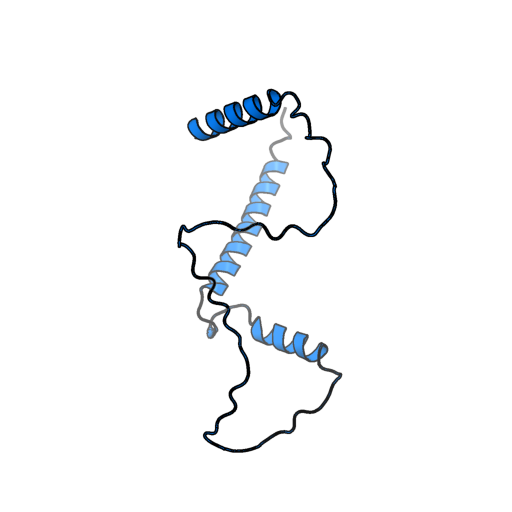15 C CA . LYS A 1 118 ? -17.209 9.513 26.061 1.00 96.12 118 LYS A CA 1
ATOM 916 C C . LYS A 1 118 ? -16.478 9.685 24.730 1.00 96.12 118 LYS A C 1
ATOM 918 O O . LYS A 1 118 ? -17.047 10.262 23.804 1.00 96.12 118 LYS A O 1
ATOM 923 N N . ALA A 1 119 ? -15.236 9.214 24.628 1.00 95.94 119 ALA A N 1
ATOM 924 C CA . ALA A 1 119 ? -14.479 9.254 23.382 1.00 95.94 119 ALA A CA 1
ATOM 925 C C . ALA A 1 119 ? -15.151 8.395 22.302 1.00 95.94 119 ALA A C 1
ATOM 927 O O . ALA A 1 119 ? -15.349 8.877 21.191 1.00 95.94 119 ALA A O 1
ATOM 928 N N . LEU A 1 120 ? -15.574 7.174 22.648 1.00 95.56 120 LEU A N 1
ATOM 929 C CA . LEU A 1 120 ? -16.280 6.272 21.734 1.00 95.56 120 LEU A CA 1
ATOM 930 C C . LEU A 1 120 ? -17.642 6.823 21.297 1.00 95.56 120 LEU A C 1
ATOM 932 O O . LEU A 1 120 ? -18.002 6.689 20.135 1.00 95.56 120 LEU A O 1
ATOM 936 N N . ALA A 1 121 ? -18.383 7.470 22.198 1.00 93.44 121 ALA A N 1
ATOM 937 C CA . ALA A 1 121 ? -1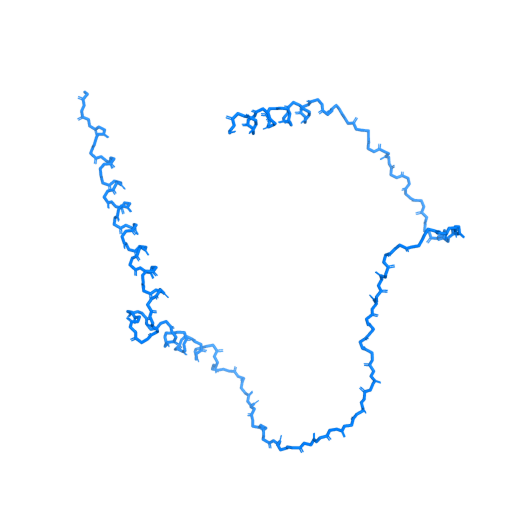9.667 8.092 21.878 1.00 93.44 121 ALA A CA 1
ATOM 938 C C . ALA A 1 121 ? -19.540 9.370 21.028 1.00 93.44 121 ALA A C 1
ATOM 940 O O . ALA A 1 121 ? -20.532 9.833 20.468 1.00 93.44 121 ALA A O 1
ATOM 941 N N . SER A 1 122 ? -18.346 9.970 20.968 1.00 86.19 122 SER A N 1
ATOM 942 C CA . SER A 1 122 ? -18.055 11.141 20.135 1.00 86.19 122 SER A CA 1
ATOM 943 C C . SER A 1 122 ? -17.571 10.779 18.724 1.00 86.19 122 SER A C 1
ATOM 945 O O . SER A 1 122 ? -17.399 11.699 17.917 1.00 86.19 122 SER A O 1
ATOM 947 N N . MET A 1 123 ? -17.303 9.497 18.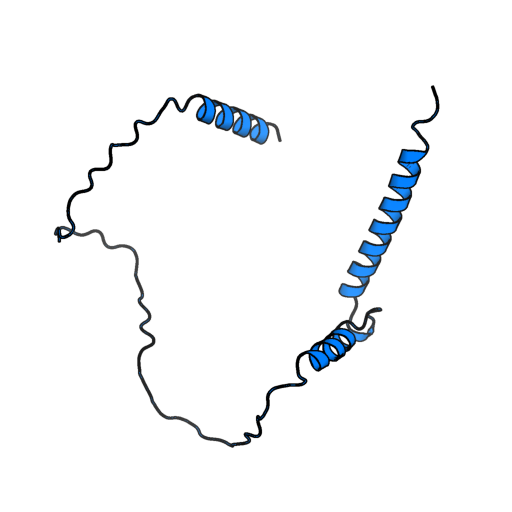445 1.00 77.06 123 MET A N 1
ATOM 948 C CA . MET A 1 123 ? -16.923 8.991 17.119 1.00 77.06 123 MET A CA 1
ATOM 949 C C . MET A 1 123 ? -18.142 8.635 16.268 1.00 77.06 123 MET A C 1
ATOM 951 O O . MET A 1 123 ? -19.189 8.256 16.836 1.00 77.06 123 MET A O 1
#

Organism: NCBI:txid1608454

Mean predicted aligned error: 23.04 Å

Foldseek 3Di:
DDDPPPVVVVVVVVVVVVVVVVVLQVVLVVDDQVPRPDPVVVVVVVVVVVVPPDDDDDPDDDDDDDDDDDDDDPPPPPPDDDDDDDDDDPDDDDDDPDPPPPPDDCVVVVVVVVVVVVVVVVD

pLDDT: mean 70.41, std 18.79, range [40.78, 97.56]

Solvent-accessible surface area (backbone atoms only — not comparable to full-atom values): 8594 Å² total; per-residue (Å²): 142,89,76,78,73,61,64,58,50,54,54,50,53,53,50,48,52,51,52,51,51,50,50,52,52,53,51,36,71,70,40,59,80,91,72,31,87,68,65,60,70,59,56,50,54,59,56,53,57,70,76,60,84,69,86,83,86,84,92,79,86,79,82,90,82,82,90,79,92,82,94,78,84,82,79,77,80,79,82,77,86,88,78,95,76,83,89,82,86,84,84,85,79,84,87,77,85,65,78,75,79,74,81,65,90,55,63,69,60,54,51,53,50,53,54,48,52,52,54,60,71,71,104